Protein AF-A0A9P7C578-F1 (afdb_monomer_lite)

Radius of gyration: 14.8 Å; chains: 1; bounding box: 41×28×38 Å

Structure (mmCIF, N/CA/C/O backbone):
data_AF-A0A9P7C578-F1
#
_entry.id   AF-A0A9P7C578-F1
#
loop_
_atom_site.group_PDB
_atom_site.id
_atom_site.type_symbol
_atom_site.label_atom_id
_atom_site.label_alt_id
_atom_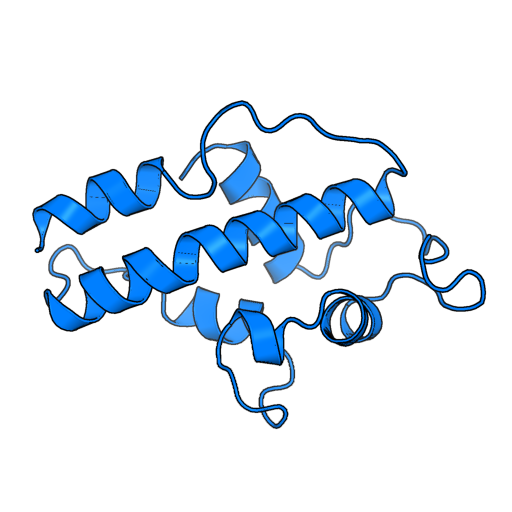site.label_comp_id
_atom_site.label_asym_id
_atom_site.label_entity_id
_atom_site.label_seq_id
_atom_site.pdbx_PDB_ins_code
_atom_site.Cartn_x
_atom_site.Cartn_y
_atom_site.Cartn_z
_atom_site.occupancy
_atom_site.B_iso_or_equiv
_atom_site.auth_seq_id
_atom_site.auth_comp_id
_atom_site.auth_asym_id
_atom_site.auth_atom_id
_atom_site.pdbx_PDB_model_num
ATOM 1 N N . MET A 1 1 ? 13.465 3.875 -0.159 1.00 87.81 1 MET A N 1
ATOM 2 C CA . MET A 1 1 ? 12.313 3.774 0.768 1.00 87.81 1 MET A CA 1
ATOM 3 C C . MET A 1 1 ? 12.656 4.468 2.085 1.00 87.81 1 MET A C 1
ATOM 5 O O . MET A 1 1 ? 13.807 4.376 2.504 1.00 87.81 1 MET A O 1
ATOM 9 N N . THR A 1 2 ? 11.723 5.194 2.709 1.00 90.44 2 THR A N 1
ATOM 10 C CA . THR A 1 2 ? 11.926 5.771 4.056 1.00 90.44 2 THR A CA 1
ATOM 11 C C . THR A 1 2 ? 11.831 4.700 5.149 1.00 90.44 2 THR A C 1
ATOM 13 O O . THR A 1 2 ? 11.443 3.558 4.888 1.00 90.44 2 THR A O 1
ATOM 16 N N . HIS A 1 3 ? 12.190 5.050 6.386 1.00 90.56 3 HIS A N 1
ATOM 17 C CA . HIS A 1 3 ? 12.067 4.138 7.523 1.00 90.56 3 HIS A CA 1
ATOM 18 C C . HIS A 1 3 ? 10.596 3.772 7.804 1.00 90.56 3 HIS A C 1
ATOM 20 O O . HIS A 1 3 ? 10.268 2.607 8.023 1.00 90.56 3 HIS A O 1
ATOM 26 N N . GLU A 1 4 ? 9.688 4.743 7.723 1.00 90.69 4 GLU A N 1
ATOM 27 C CA . GLU A 1 4 ? 8.254 4.571 7.972 1.00 90.69 4 GLU A CA 1
ATOM 28 C C . GLU A 1 4 ? 7.598 3.698 6.899 1.00 90.69 4 GLU A C 1
ATOM 30 O O . GLU A 1 4 ? 6.830 2.790 7.215 1.00 90.69 4 GLU A O 1
ATOM 35 N N . GLU A 1 5 ? 7.931 3.932 5.627 1.00 92.69 5 GLU A N 1
ATOM 36 C CA . GLU A 1 5 ? 7.478 3.097 4.510 1.00 92.69 5 GLU A CA 1
ATOM 37 C C . GLU A 1 5 ? 7.949 1.650 4.678 1.00 92.69 5 GLU A C 1
ATOM 39 O O . GLU A 1 5 ? 7.156 0.716 4.529 1.00 92.69 5 GLU A O 1
ATOM 44 N N . ARG A 1 6 ? 9.220 1.461 5.064 1.00 92.38 6 ARG A N 1
ATOM 45 C CA . ARG A 1 6 ? 9.786 0.137 5.341 1.00 92.38 6 ARG A CA 1
ATOM 46 C C . ARG A 1 6 ? 9.043 -0.552 6.478 1.00 92.38 6 ARG A C 1
ATOM 48 O O . ARG A 1 6 ? 8.651 -1.708 6.328 1.00 92.38 6 ARG A O 1
ATOM 55 N N . SER A 1 7 ? 8.820 0.156 7.584 1.00 92.00 7 SER A N 1
ATOM 56 C CA . SER A 1 7 ? 8.078 -0.350 8.741 1.00 92.00 7 SER A CA 1
ATOM 57 C C . SER A 1 7 ? 6.672 -0.805 8.348 1.00 92.00 7 SER A C 1
ATOM 59 O O . SER A 1 7 ? 6.269 -1.920 8.676 1.00 92.00 7 SER A O 1
ATOM 61 N N . ARG A 1 8 ? 5.938 0.001 7.571 1.00 92.94 8 ARG A N 1
ATOM 62 C CA . ARG A 1 8 ? 4.603 -0.363 7.070 1.00 92.94 8 ARG A CA 1
ATOM 63 C C . ARG A 1 8 ? 4.629 -1.610 6.184 1.00 92.94 8 ARG A C 1
ATOM 65 O O . ARG A 1 8 ? 3.799 -2.496 6.370 1.00 92.94 8 ARG A O 1
ATOM 72 N N . CYS A 1 9 ? 5.592 -1.718 5.267 1.00 93.31 9 CYS A N 1
ATOM 73 C CA . CYS A 1 9 ? 5.729 -2.893 4.401 1.00 93.31 9 CYS A CA 1
ATOM 74 C C . CYS A 1 9 ? 6.029 -4.171 5.198 1.00 93.31 9 CYS A C 1
ATOM 76 O O . CYS A 1 9 ? 5.455 -5.224 4.917 1.00 93.31 9 CYS A O 1
ATOM 78 N N . ILE A 1 10 ? 6.911 -4.085 6.198 1.00 91.44 10 ILE A N 1
ATOM 79 C CA . ILE A 1 10 ? 7.257 -5.218 7.067 1.00 91.44 10 ILE A CA 1
ATOM 80 C C . ILE A 1 10 ? 6.042 -5.640 7.896 1.00 91.44 10 ILE A C 1
ATOM 82 O O . ILE A 1 10 ? 5.681 -6.815 7.876 1.00 91.44 10 ILE A O 1
ATOM 86 N N . ARG A 1 11 ? 5.364 -4.691 8.557 1.00 91.12 11 ARG A N 1
ATOM 87 C CA . ARG A 1 11 ? 4.134 -4.960 9.320 1.00 91.12 11 ARG A CA 1
ATOM 88 C C . ARG A 1 11 ? 3.078 -5.641 8.452 1.00 91.12 11 ARG A C 1
ATOM 90 O O . ARG A 1 11 ? 2.547 -6.685 8.829 1.00 91.12 11 ARG A O 1
ATOM 97 N N . TRP A 1 12 ? 2.862 -5.127 7.238 1.00 92.25 12 TRP A N 1
ATOM 98 C CA . TRP A 1 12 ? 1.959 -5.755 6.279 1.00 92.25 12 TRP A CA 1
ATOM 99 C C . TRP A 1 12 ? 2.374 -7.187 5.935 1.00 92.25 12 TRP A C 1
ATOM 101 O O . TRP A 1 12 ? 1.517 -8.067 5.953 1.00 92.25 12 TRP A O 1
ATOM 111 N N . ARG A 1 13 ? 3.656 -7.457 5.649 1.00 91.31 13 ARG A N 1
ATOM 112 C CA . ARG A 1 13 ? 4.148 -8.815 5.334 1.00 91.31 13 ARG A CA 1
ATOM 113 C C . ARG A 1 13 ? 3.922 -9.792 6.488 1.00 91.31 13 ARG A C 1
ATOM 115 O O . ARG A 1 13 ? 3.454 -10.900 6.249 1.00 91.31 13 ARG A O 1
ATOM 122 N N . LEU A 1 14 ? 4.172 -9.362 7.721 1.00 88.06 14 LEU A N 1
ATOM 123 C CA . LEU A 1 14 ? 4.011 -10.189 8.922 1.00 88.06 14 LEU A CA 1
ATOM 124 C C . LEU A 1 14 ? 2.545 -10.408 9.332 1.00 88.06 14 LEU A C 1
ATOM 126 O O . LEU A 1 14 ? 2.266 -11.204 10.220 1.00 88.06 14 LEU A O 1
ATOM 130 N N . 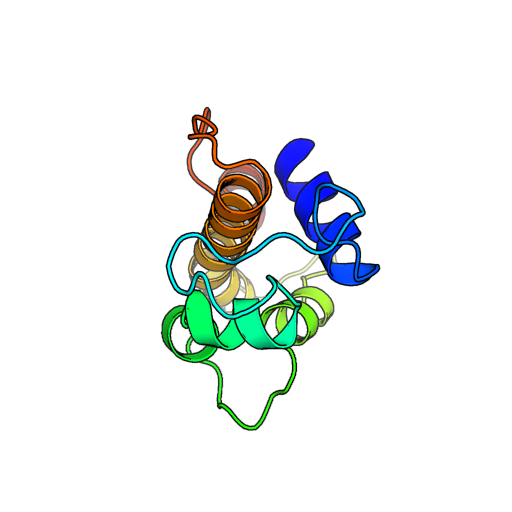GLY A 1 15 ? 1.590 -9.722 8.696 1.00 86.00 15 GLY A N 1
ATOM 131 C CA . GLY A 1 15 ? 0.182 -9.768 9.117 1.00 86.00 15 GLY A CA 1
ATOM 132 C C . GLY A 1 15 ? -0.107 -8.976 10.370 1.00 86.00 15 GLY A C 1
ATOM 133 O O . GLY A 1 15 ? -1.175 -9.126 10.954 1.00 86.00 15 GLY A O 1
ATOM 134 N N . TRP A 1 16 ? 0.814 -8.096 10.742 1.00 79.75 16 TRP A N 1
ATOM 135 C CA . TRP A 1 16 ? 0.640 -7.197 11.859 1.00 79.75 16 TRP A CA 1
ATOM 136 C C . TRP A 1 16 ? -0.115 -5.973 11.372 1.00 79.75 16 TRP A C 1
ATOM 138 O O . TRP A 1 16 ? 0.417 -5.127 10.650 1.00 79.75 16 TRP A O 1
ATOM 148 N N . LEU A 1 17 ? -1.377 -5.884 11.775 1.00 72.06 17 LEU A N 1
ATOM 149 C CA . LEU A 1 17 ? -2.085 -4.618 11.722 1.00 72.06 17 LEU A CA 1
ATOM 150 C C . LEU A 1 17 ? -1.550 -3.727 12.858 1.00 72.06 17 LEU A C 1
ATOM 152 O O . LEU A 1 17 ? -1.197 -4.249 13.920 1.00 72.06 17 LEU A O 1
ATOM 156 N N . PRO A 1 18 ? -1.419 -2.405 12.644 1.00 64.19 18 PRO A N 1
ATOM 157 C CA . PRO A 1 18 ? -0.977 -1.486 13.695 1.00 64.19 18 PRO A CA 1
ATOM 158 C C . PRO A 1 18 ? -1.788 -1.707 14.992 1.00 64.19 18 PRO A C 1
ATOM 160 O O . PRO A 1 18 ? -2.945 -2.074 14.932 1.00 64.19 18 PRO A O 1
ATOM 163 N N . GLY A 1 19 ? -1.243 -1.538 16.193 1.00 63.78 19 GLY A N 1
ATOM 164 C CA . GLY A 1 19 ? -2.079 -1.464 17.409 1.00 63.78 19 GLY A CA 1
ATOM 165 C C . GLY A 1 19 ? -2.590 -2.764 18.062 1.00 63.78 19 GLY A C 1
ATOM 166 O O . GLY A 1 19 ? -3.269 -2.644 19.076 1.00 63.78 19 GLY A O 1
ATOM 167 N N . GLY A 1 20 ? -2.249 -3.963 17.569 1.00 67.00 20 GLY A N 1
ATOM 168 C CA . GLY A 1 20 ? -2.340 -5.244 18.307 1.00 67.00 20 GLY A CA 1
ATOM 169 C C . GLY A 1 20 ? -3.746 -5.820 18.561 1.00 67.00 20 GLY A C 1
ATOM 170 O O . GLY A 1 20 ? -3.978 -6.991 18.273 1.00 67.00 20 GLY A O 1
ATOM 171 N N . ALA A 1 21 ? -4.685 -5.015 19.061 1.00 70.75 21 ALA A N 1
ATOM 172 C CA . ALA A 1 21 ? -6.078 -5.399 19.262 1.00 70.75 21 ALA A CA 1
ATOM 173 C C . ALA A 1 21 ? -6.914 -5.143 17.991 1.00 70.75 21 ALA A C 1
ATOM 175 O O . ALA A 1 21 ? -6.682 -4.146 17.294 1.00 70.75 21 ALA A O 1
ATOM 176 N N . PRO A 1 22 ? -7.909 -5.996 17.683 1.00 72.31 22 PRO A N 1
ATOM 177 C CA . PRO A 1 22 ? -8.895 -5.703 16.650 1.00 72.31 22 PRO A CA 1
ATOM 178 C C . PRO A 1 22 ? -9.628 -4.403 16.994 1.00 72.31 22 PRO A C 1
ATOM 180 O O . PRO A 1 22 ? -10.222 -4.285 18.062 1.00 72.31 22 PRO A O 1
ATOM 183 N N . LYS A 1 23 ? -9.567 -3.424 16.094 1.00 82.38 23 LYS A N 1
ATOM 184 C CA . LYS A 1 23 ? -10.283 -2.151 16.217 1.00 82.38 23 LYS A CA 1
ATOM 185 C C . LYS A 1 23 ? -11.378 -2.089 15.167 1.00 82.38 23 LYS A C 1
ATOM 187 O O . LYS A 1 23 ? -11.177 -2.578 14.054 1.00 82.38 23 LYS A O 1
ATOM 192 N N . SER A 1 24 ? -12.509 -1.475 15.492 1.00 88.38 24 SER A N 1
ATOM 193 C CA . SER A 1 24 ? -13.581 -1.246 14.523 1.00 88.38 24 SER A CA 1
ATOM 194 C C . SER A 1 24 ? -13.106 -0.339 13.392 1.00 88.38 24 SER A C 1
ATOM 196 O O . SER A 1 24 ? -12.443 0.671 13.622 1.00 88.38 24 SER A O 1
ATOM 198 N N . CYS A 1 25 ? -13.456 -0.660 12.153 1.00 90.00 25 CYS A N 1
ATOM 199 C CA . CYS A 1 25 ? -13.157 0.216 11.034 1.00 90.00 25 CYS A CA 1
ATOM 200 C C . CYS A 1 25 ? -13.913 1.552 11.200 1.00 90.00 25 CYS A C 1
ATOM 202 O O . CYS A 1 25 ? -15.132 1.521 11.370 1.00 90.00 25 CYS A O 1
ATOM 204 N N . PRO A 1 26 ? -13.246 2.718 11.082 1.00 88.25 26 PRO A N 1
ATOM 205 C CA . PRO A 1 26 ? -13.922 4.019 11.136 1.00 88.25 26 PRO A CA 1
ATOM 206 C C . PRO A 1 26 ? -15.041 4.171 10.095 1.00 88.25 26 PRO A C 1
ATOM 208 O O . PRO A 1 26 ? -16.041 4.830 10.354 1.00 88.25 26 PRO A O 1
ATOM 211 N N . TYR A 1 27 ? -14.880 3.548 8.923 1.00 89.50 27 TYR A N 1
ATOM 212 C CA . TYR A 1 27 ? -15.870 3.583 7.842 1.00 89.50 27 TYR A CA 1
ATOM 213 C C . TYR A 1 27 ? -16.963 2.517 7.985 1.00 89.50 27 TYR A C 1
ATOM 215 O O . TYR A 1 27 ? -18.037 2.656 7.409 1.00 89.50 27 TYR A O 1
ATOM 223 N N . HIS A 1 28 ? -16.703 1.455 8.750 1.00 89.25 28 HIS A N 1
ATOM 224 C CA . HIS A 1 28 ? -17.628 0.342 8.953 1.00 89.25 28 HIS A CA 1
ATOM 225 C C . HIS A 1 28 ? -17.603 -0.080 10.430 1.00 89.25 28 HIS A C 1
ATOM 227 O O . HIS A 1 28 ? -16.951 -1.072 10.762 1.00 89.25 28 HIS A O 1
ATOM 233 N N . PRO A 1 29 ? -18.308 0.638 11.323 1.00 85.31 29 PRO A N 1
ATOM 234 C CA . PRO A 1 29 ? -18.195 0.447 12.774 1.00 85.31 29 PRO A CA 1
ATOM 235 C C . PRO A 1 29 ? -18.489 -0.981 13.258 1.00 85.31 29 PRO A C 1
ATOM 237 O O . PRO A 1 29 ? -17.905 -1.439 14.239 1.00 85.31 29 PRO A O 1
ATOM 240 N N . ASN A 1 30 ? -19.343 -1.705 12.528 1.00 88.06 30 ASN A N 1
ATOM 241 C CA . ASN A 1 30 ? -19.729 -3.088 12.827 1.00 88.06 30 ASN A CA 1
ATOM 242 C C . ASN A 1 30 ? -18.678 -4.130 12.405 1.00 88.06 30 ASN A C 1
ATOM 244 O O . ASN A 1 30 ? -18.844 -5.314 12.683 1.00 88.06 30 ASN A O 1
ATOM 248 N N . ASN A 1 31 ? -17.612 -3.717 11.716 1.00 87.25 31 ASN A N 1
ATOM 249 C CA . ASN A 1 31 ? -16.572 -4.602 11.211 1.00 87.25 31 ASN A CA 1
ATOM 250 C C . ASN A 1 31 ? -15.223 -4.260 11.838 1.00 87.25 31 ASN A C 1
ATOM 252 O O . ASN A 1 31 ? -14.753 -3.126 11.761 1.00 87.25 31 ASN A O 1
ATOM 256 N N . ASN A 1 32 ? -14.543 -5.270 12.376 1.00 88.00 32 ASN A N 1
ATOM 257 C CA . ASN A 1 32 ? -13.156 -5.119 12.797 1.00 88.00 32 ASN A CA 1
ATOM 258 C C . ASN A 1 32 ? -12.241 -4.947 11.579 1.00 88.00 32 ASN A C 1
ATOM 260 O O . ASN A 1 32 ? -12.378 -5.641 10.563 1.00 88.00 32 ASN A O 1
ATOM 264 N N . LEU A 1 33 ? -11.263 -4.052 11.704 1.00 88.38 33 LEU A N 1
ATOM 265 C CA . LEU A 1 33 ? -10.208 -3.856 10.727 1.00 88.38 33 LEU A CA 1
ATOM 266 C C . LEU A 1 33 ? -9.325 -5.107 10.711 1.00 88.38 33 LEU A C 1
ATOM 268 O O . LEU A 1 33 ? -8.398 -5.259 11.496 1.00 88.38 33 LEU A O 1
ATOM 272 N N . SER A 1 34 ? -9.663 -6.039 9.826 1.00 89.00 34 SER A N 1
ATOM 273 C CA . SER A 1 34 ? -8.855 -7.204 9.468 1.00 89.00 34 SER A CA 1
ATOM 274 C C . SER A 1 34 ? -8.141 -6.953 8.142 1.00 89.00 34 SER A C 1
ATOM 276 O O . SER A 1 34 ? -8.498 -6.040 7.399 1.00 89.00 34 SER A O 1
ATOM 278 N N . ARG A 1 35 ? -7.164 -7.793 7.775 1.00 89.62 35 ARG A N 1
ATOM 279 C CA . ARG A 1 35 ? -6.492 -7.673 6.469 1.00 89.62 35 ARG A CA 1
ATOM 280 C C . ARG A 1 35 ? -7.485 -7.795 5.307 1.00 89.62 35 ARG A C 1
ATOM 282 O O . ARG A 1 35 ? -7.417 -7.014 4.365 1.00 89.62 35 ARG A O 1
ATOM 289 N N . ARG A 1 36 ? -8.422 -8.747 5.390 1.00 90.81 36 ARG A N 1
ATOM 290 C CA . ARG A 1 36 ? -9.461 -8.947 4.368 1.00 90.81 36 ARG A CA 1
ATOM 291 C C . ARG A 1 36 ? -10.374 -7.731 4.268 1.00 90.81 36 ARG A C 1
ATOM 293 O O . ARG A 1 36 ? -10.625 -7.255 3.169 1.00 90.81 36 ARG A O 1
ATOM 300 N N . HIS A 1 37 ? -10.802 -7.205 5.416 1.00 92.38 37 HIS A N 1
ATOM 301 C CA . HIS A 1 37 ? -11.611 -5.994 5.457 1.00 92.38 37 HIS A CA 1
ATOM 302 C C . HIS A 1 37 ? -10.850 -4.787 4.902 1.00 92.38 37 HIS A C 1
ATOM 304 O O . HIS A 1 37 ? -11.406 -4.038 4.115 1.00 92.38 37 HIS A O 1
ATOM 310 N N . ALA A 1 38 ? -9.571 -4.615 5.240 1.00 92.62 38 ALA A N 1
ATOM 311 C CA . ALA A 1 38 ? -8.752 -3.527 4.716 1.00 92.62 38 ALA A CA 1
ATOM 312 C C . ALA A 1 38 ? -8.657 -3.566 3.183 1.00 92.62 38 ALA A C 1
ATOM 314 O O . ALA A 1 38 ? -8.723 -2.516 2.548 1.00 92.62 38 ALA A O 1
ATOM 315 N N . ILE A 1 39 ? -8.533 -4.759 2.584 1.00 94.44 39 ILE A N 1
ATOM 316 C CA . ILE A 1 39 ? -8.457 -4.924 1.124 1.00 94.44 39 ILE A CA 1
ATOM 317 C C . ILE A 1 39 ? -9.706 -4.371 0.436 1.00 94.44 39 ILE A C 1
ATOM 319 O O . ILE A 1 39 ? -9.578 -3.588 -0.509 1.00 94.44 39 ILE A O 1
ATOM 323 N N . SER A 1 40 ? -10.895 -4.735 0.925 1.00 94.44 40 SER A N 1
ATOM 324 C CA . SER A 1 40 ? -12.159 -4.233 0.377 1.00 94.44 40 SER A CA 1
ATOM 325 C C . SER A 1 40 ? -12.403 -2.770 0.754 1.00 94.44 40 SER A C 1
ATOM 327 O O . SER A 1 40 ? -12.753 -1.962 -0.098 1.00 94.44 40 SER A O 1
ATOM 329 N N . CYS A 1 41 ? -12.157 -2.405 2.013 1.00 93.88 41 CYS A N 1
ATOM 330 C CA . CYS A 1 41 ? -12.425 -1.079 2.565 1.00 93.88 41 CYS A CA 1
ATOM 331 C C . CYS A 1 41 ? -11.583 0.022 1.906 1.00 93.88 41 CYS A C 1
ATOM 333 O O . CYS A 1 41 ? -12.087 1.115 1.675 1.00 93.88 41 CYS A O 1
ATOM 335 N N . LEU A 1 42 ? -10.315 -0.258 1.588 1.00 95.19 42 LEU A N 1
ATOM 336 C CA . LEU A 1 42 ? -9.421 0.676 0.891 1.00 95.19 42 LEU A CA 1
ATOM 337 C C . LEU A 1 42 ? -9.432 0.483 -0.632 1.00 95.19 42 LEU A C 1
ATOM 339 O O . LEU A 1 42 ? -8.628 1.099 -1.333 1.00 95.19 42 LEU A O 1
ATOM 343 N N . ASN A 1 43 ? -10.317 -0.380 -1.142 1.00 95.69 43 ASN A N 1
ATOM 344 C CA . ASN A 1 43 ? -10.470 -0.699 -2.559 1.00 95.69 43 ASN A CA 1
ATOM 345 C C . ASN A 1 43 ? -9.130 -1.020 -3.253 1.00 95.69 43 ASN A C 1
ATOM 347 O O . ASN A 1 43 ? -8.792 -0.480 -4.313 1.00 95.69 43 ASN A O 1
ATOM 351 N N . MET A 1 44 ? -8.321 -1.870 -2.610 1.00 97.06 44 MET A N 1
ATOM 352 C CA . MET A 1 44 ? -6.920 -2.076 -2.995 1.00 97.06 44 MET A CA 1
ATOM 353 C C . MET A 1 44 ? -6.776 -2.622 -4.419 1.00 97.06 44 MET A C 1
ATOM 355 O O . MET A 1 44 ? -5.866 -2.214 -5.134 1.00 97.06 44 MET A O 1
ATOM 359 N N . HIS A 1 45 ? -7.677 -3.511 -4.845 1.00 96.75 45 HIS A N 1
ATOM 360 C CA . HIS A 1 45 ? -7.663 -4.104 -6.185 1.00 96.75 45 HIS A CA 1
ATOM 361 C C . HIS A 1 45 ? -7.788 -3.054 -7.283 1.00 96.75 45 HIS A C 1
ATOM 363 O O . HIS A 1 45 ? -6.942 -2.991 -8.175 1.00 96.75 45 HIS A O 1
ATOM 369 N N . ARG A 1 46 ? -8.789 -2.173 -7.173 1.00 96.50 46 ARG A N 1
ATOM 370 C CA . ARG A 1 46 ? -9.003 -1.096 -8.142 1.00 96.50 46 ARG A CA 1
ATOM 371 C C . ARG A 1 46 ? -7.832 -0.123 -8.160 1.00 96.50 46 ARG A C 1
ATOM 373 O O . ARG A 1 46 ? -7.352 0.226 -9.231 1.00 96.50 46 ARG A O 1
ATOM 380 N N . ARG A 1 47 ? -7.351 0.294 -6.985 1.00 97.00 47 ARG A N 1
ATOM 381 C CA . ARG A 1 47 ? -6.242 1.257 -6.875 1.00 97.00 47 ARG A CA 1
ATOM 382 C C . ARG A 1 47 ? -4.936 0.713 -7.448 1.00 97.00 47 ARG A C 1
ATOM 384 O O . ARG A 1 47 ? -4.173 1.467 -8.036 1.00 97.00 47 ARG A O 1
ATOM 391 N N . LEU A 1 48 ? -4.682 -0.582 -7.279 1.00 95.50 48 LEU A N 1
ATOM 392 C CA . LEU A 1 48 ? -3.464 -1.242 -7.750 1.00 95.50 48 LEU A CA 1
ATOM 393 C C . LEU A 1 48 ? -3.594 -1.823 -9.168 1.00 95.50 48 LEU A C 1
ATOM 395 O O . LEU A 1 48 ? -2.628 -2.412 -9.653 1.00 95.50 48 LEU A O 1
ATOM 399 N N . CYS A 1 49 ? -4.754 -1.673 -9.820 1.00 94.19 49 CYS A N 1
ATOM 400 C CA . CYS A 1 49 ? -5.085 -2.307 -11.101 1.00 94.19 49 CYS A CA 1
ATOM 401 C C . CYS A 1 49 ? -4.834 -3.828 -11.081 1.00 94.19 49 CYS A C 1
ATOM 403 O O . CYS A 1 49 ? -4.187 -4.378 -11.972 1.00 94.19 49 CYS A O 1
ATOM 405 N N . MET A 1 50 ? -5.307 -4.499 -10.027 1.00 94.69 50 MET A N 1
ATOM 406 C CA . MET A 1 50 ? -5.094 -5.927 -9.780 1.00 94.69 50 MET A CA 1
ATOM 407 C C . MET A 1 50 ? -6.418 -6.702 -9.804 1.00 94.69 50 MET A C 1
ATOM 409 O O . MET A 1 50 ? -7.383 -6.245 -9.192 1.00 94.69 50 MET A O 1
ATOM 413 N N . PRO A 1 51 ? -6.469 -7.899 -10.419 1.00 95.56 51 PRO A N 1
ATOM 414 C CA . PRO A 1 51 ? -7.657 -8.754 -10.397 1.00 95.56 51 PRO A CA 1
ATOM 415 C C . PRO A 1 51 ? -8.111 -9.108 -8.975 1.00 95.56 51 PRO A C 1
ATOM 417 O O . PRO A 1 51 ? -7.275 -9.344 -8.099 1.00 95.56 51 PRO A O 1
ATOM 420 N N . GLU A 1 52 ? -9.424 -9.220 -8.756 1.00 93.94 52 GLU A N 1
ATOM 421 C CA . GLU A 1 52 ? -10.005 -9.631 -7.462 1.00 93.94 52 GLU A CA 1
ATOM 422 C C . GLU A 1 52 ? -9.634 -11.065 -7.058 1.00 93.94 52 GLU A C 1
ATOM 424 O O . GLU A 1 52 ? -9.571 -11.380 -5.873 1.00 93.94 52 GLU A O 1
ATOM 429 N N . ALA A 1 53 ? -9.283 -11.915 -8.030 1.00 94.62 53 ALA A N 1
ATOM 430 C CA . ALA A 1 53 ? -8.803 -13.275 -7.782 1.00 94.62 53 ALA A CA 1
ATOM 431 C C . ALA A 1 53 ? -7.509 -13.329 -6.940 1.00 94.62 53 ALA A C 1
ATOM 433 O O . ALA A 1 53 ? -7.198 -14.357 -6.337 1.00 94.62 53 ALA A O 1
ATOM 434 N N . ILE A 1 54 ? -6.736 -12.238 -6.875 1.00 94.44 54 ILE A N 1
ATOM 435 C CA . ILE A 1 54 ? -5.488 -12.182 -6.106 1.00 94.44 54 ILE A CA 1
ATOM 436 C C . ILE A 1 54 ? -5.792 -11.808 -4.654 1.00 94.44 54 ILE A C 1
ATOM 438 O O . ILE A 1 54 ? -5.863 -10.635 -4.312 1.00 94.44 54 ILE A O 1
ATOM 442 N N . ALA A 1 55 ? -5.877 -12.802 -3.769 1.00 91.62 55 ALA A N 1
ATOM 443 C CA . ALA A 1 55 ? -6.303 -12.624 -2.373 1.00 91.62 55 ALA A CA 1
ATOM 444 C C . ALA A 1 55 ? -5.558 -11.537 -1.562 1.00 91.62 55 ALA A C 1
ATOM 446 O O . ALA A 1 55 ? -6.089 -11.038 -0.573 1.00 91.62 55 ALA A O 1
ATOM 447 N N . GLY A 1 56 ? -4.324 -11.181 -1.934 1.00 93.31 56 GLY A N 1
ATOM 448 C CA . GLY A 1 56 ? -3.532 -10.149 -1.263 1.00 93.31 56 GLY A CA 1
ATOM 449 C C . GLY A 1 56 ? -2.770 -9.284 -2.265 1.00 93.31 56 GLY A C 1
ATOM 450 O O . GLY A 1 56 ? -1.591 -9.563 -2.497 1.00 93.31 56 GLY A O 1
ATOM 451 N N . PRO A 1 57 ? -3.382 -8.229 -2.836 1.00 95.50 57 PRO A N 1
ATOM 452 C CA . PRO A 1 57 ? -2.788 -7.476 -3.941 1.00 95.50 57 PRO A CA 1
ATOM 453 C C . PRO A 1 57 ? -1.471 -6.792 -3.546 1.00 95.50 57 PRO A C 1
ATOM 455 O O . PRO A 1 57 ? -0.497 -6.867 -4.290 1.00 95.50 57 PRO A O 1
ATOM 458 N N . ILE A 1 58 ? -1.382 -6.214 -2.340 1.00 95.75 58 ILE A N 1
ATOM 459 C CA . ILE A 1 58 ? -0.124 -5.635 -1.836 1.00 95.75 58 ILE A CA 1
ATOM 460 C C . ILE A 1 58 ? 0.941 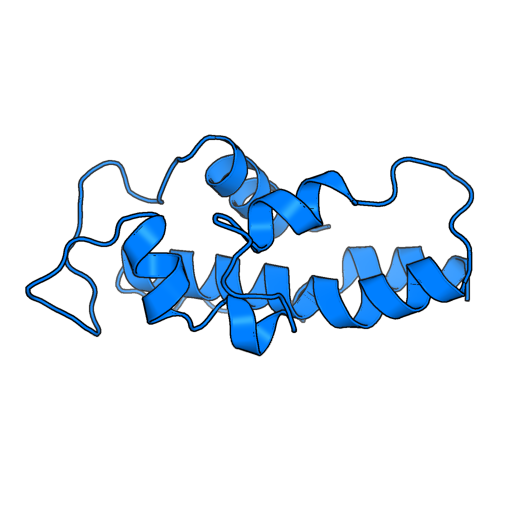-6.717 -1.647 1.00 95.75 58 ILE A C 1
ATOM 462 O O . ILE A 1 58 ? 2.070 -6.539 -2.090 1.00 95.75 58 ILE A O 1
ATOM 466 N N . SER A 1 59 ? 0.607 -7.843 -1.006 1.00 94.56 59 SER A N 1
ATOM 467 C CA . SER A 1 59 ? 1.578 -8.917 -0.749 1.00 94.56 59 SER A CA 1
ATOM 468 C C . SER A 1 59 ? 2.140 -9.490 -2.048 1.00 94.56 59 SER A C 1
ATOM 470 O O . SER A 1 59 ? 3.347 -9.697 -2.153 1.00 94.56 59 SER A O 1
ATOM 472 N N . PHE A 1 60 ? 1.272 -9.691 -3.043 1.00 94.62 60 PHE A N 1
ATOM 473 C CA . PHE A 1 60 ? 1.662 -10.132 -4.376 1.00 94.62 60 PHE A CA 1
ATOM 474 C C . PHE A 1 60 ? 2.653 -9.155 -5.013 1.00 94.62 60 PHE A C 1
ATOM 476 O O . PHE A 1 60 ? 3.736 -9.561 -5.426 1.00 94.62 60 PHE A O 1
ATOM 483 N N . LEU A 1 61 ? 2.329 -7.857 -5.028 1.00 94.19 61 LEU A N 1
ATOM 484 C CA . LEU A 1 61 ? 3.214 -6.844 -5.602 1.00 94.19 61 LEU A CA 1
ATOM 485 C C . LEU A 1 61 ? 4.538 -6.761 -4.847 1.00 94.19 61 LEU A C 1
ATOM 487 O O . LEU A 1 61 ? 5.588 -6.770 -5.474 1.00 94.19 61 LEU A O 1
ATOM 491 N N . LEU A 1 62 ? 4.523 -6.750 -3.513 1.00 92.56 62 LEU A N 1
ATOM 492 C CA . LEU A 1 62 ? 5.751 -6.676 -2.721 1.00 92.56 62 LEU A CA 1
ATOM 493 C C . LEU A 1 62 ? 6.716 -7.836 -3.008 1.00 92.56 62 LEU A C 1
ATOM 495 O O . LEU A 1 62 ? 7.921 -7.650 -2.858 1.00 92.56 62 LEU A O 1
ATOM 499 N N . ASN A 1 63 ? 6.223 -9.013 -3.401 1.00 91.69 63 ASN A N 1
ATOM 500 C CA . ASN A 1 63 ? 7.066 -10.144 -3.807 1.00 91.69 63 ASN A CA 1
ATOM 501 C C . ASN A 1 63 ? 7.699 -9.966 -5.193 1.00 91.69 63 ASN A C 1
ATOM 503 O O . ASN A 1 63 ? 8.697 -10.612 -5.487 1.00 91.69 63 ASN A O 1
ATOM 507 N N . MET A 1 64 ? 7.157 -9.064 -6.006 1.00 89.50 64 MET A N 1
ATOM 508 C CA . MET A 1 64 ? 7.669 -8.698 -7.326 1.00 89.50 64 MET A CA 1
ATOM 509 C C . MET A 1 64 ? 8.616 -7.490 -7.281 1.00 89.50 64 MET A C 1
ATOM 511 O O . MET A 1 64 ? 8.981 -6.964 -8.336 1.00 89.50 64 MET A O 1
ATOM 515 N N . LEU A 1 65 ? 8.964 -6.994 -6.083 1.00 86.75 65 LEU A N 1
ATOM 516 C CA . LEU A 1 65 ? 9.868 -5.854 -5.946 1.00 86.75 65 LEU A CA 1
ATOM 517 C C . LEU A 1 65 ? 11.200 -6.148 -6.649 1.00 86.75 65 LEU A C 1
ATOM 519 O O . LEU A 1 65 ? 11.713 -7.264 -6.525 1.00 86.75 65 LEU A O 1
ATOM 523 N N . PRO A 1 66 ? 11.792 -5.168 -7.351 1.00 80.81 66 PRO A N 1
ATOM 524 C CA . PRO A 1 66 ? 13.084 -5.371 -7.984 1.00 80.81 66 PRO A CA 1
ATOM 525 C C . PRO A 1 66 ? 14.142 -5.679 -6.919 1.00 80.81 66 PRO A C 1
ATOM 527 O O . PRO A 1 66 ? 14.381 -4.876 -6.019 1.00 80.81 66 PRO A O 1
ATOM 530 N N . THR A 1 67 ? 14.759 -6.857 -7.006 1.00 75.88 67 THR A N 1
ATOM 531 C CA . THR A 1 67 ? 15.837 -7.296 -6.100 1.00 75.88 67 THR A CA 1
ATOM 532 C C . THR A 1 67 ? 17.217 -7.235 -6.747 1.00 75.88 67 THR A C 1
ATOM 534 O O . THR A 1 67 ? 18.223 -7.431 -6.069 1.00 75.88 67 THR A O 1
ATOM 537 N N . ARG A 1 68 ? 17.279 -6.983 -8.060 1.00 70.31 68 ARG A N 1
ATOM 538 C CA . ARG A 1 68 ? 18.514 -6.971 -8.848 1.00 70.31 68 ARG A CA 1
ATOM 539 C C . ARG A 1 68 ? 18.976 -5.546 -9.130 1.00 70.31 68 ARG A C 1
ATOM 541 O O . ARG A 1 68 ? 18.169 -4.626 -9.215 1.00 70.31 68 ARG A O 1
ATOM 548 N N . THR A 1 69 ? 20.282 -5.404 -9.327 1.00 66.44 69 THR A N 1
ATOM 549 C CA . THR A 1 69 ? 20.954 -4.155 -9.712 1.00 66.44 69 THR A CA 1
ATOM 550 C C . THR A 1 69 ? 20.591 -3.679 -11.117 1.00 66.44 69 THR A C 1
ATOM 552 O O . THR A 1 69 ? 20.746 -2.500 -11.401 1.00 66.44 69 THR A O 1
ATOM 555 N N . PHE A 1 70 ? 20.085 -4.567 -11.980 1.00 70.81 70 PHE A N 1
ATOM 556 C CA . PHE A 1 70 ? 19.565 -4.216 -13.298 1.00 70.81 70 PHE A CA 1
ATOM 557 C C . PHE A 1 70 ? 18.049 -4.411 -13.333 1.00 70.81 70 PHE A C 1
ATOM 559 O O . PHE A 1 70 ? 17.552 -5.531 -13.170 1.00 70.81 70 PHE A O 1
ATOM 566 N N . VAL A 1 71 ? 17.321 -3.317 -13.544 1.00 79.44 71 VAL A N 1
ATOM 567 C CA . VAL A 1 71 ? 15.864 -3.303 -13.683 1.00 79.44 71 VAL A CA 1
ATOM 568 C C . VAL A 1 71 ? 15.547 -2.831 -15.100 1.00 79.44 71 VAL A C 1
ATOM 570 O O . VAL A 1 71 ? 15.908 -1.708 -15.434 1.00 79.44 71 VAL A O 1
ATOM 573 N N . PRO A 1 72 ? 14.888 -3.643 -15.946 1.00 84.62 72 PRO A N 1
ATOM 574 C CA . PRO A 1 72 ? 14.460 -3.182 -17.263 1.00 84.62 72 PRO A CA 1
ATOM 575 C C . PRO A 1 72 ? 13.577 -1.934 -17.143 1.00 84.62 72 PRO A C 1
ATOM 577 O O . PRO A 1 72 ? 12.715 -1.883 -16.262 1.00 84.62 72 PRO A O 1
ATOM 580 N N . SER A 1 73 ? 13.725 -0.965 -18.046 1.00 84.25 73 SER A N 1
ATOM 581 C CA . SER A 1 73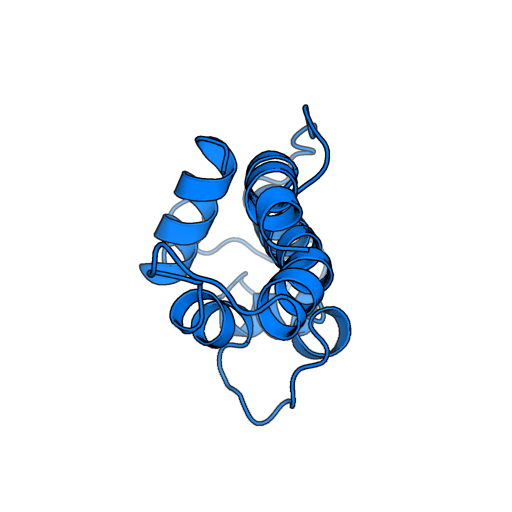 ? 13.009 0.320 -17.983 1.00 84.25 73 SER A CA 1
ATOM 582 C C . SER A 1 73 ? 11.483 0.151 -17.946 1.00 84.25 73 SER A C 1
ATOM 584 O O . SER A 1 73 ? 10.787 0.846 -17.215 1.00 84.25 73 SER A O 1
ATOM 586 N N . SER A 1 74 ? 10.935 -0.858 -18.632 1.00 86.25 74 SER A N 1
ATOM 587 C CA . SER A 1 74 ? 9.502 -1.195 -18.561 1.00 86.25 74 SER A CA 1
ATOM 588 C C . SER A 1 74 ? 9.044 -1.603 -17.152 1.00 86.25 74 SER A C 1
ATOM 590 O O . SER A 1 74 ? 7.953 -1.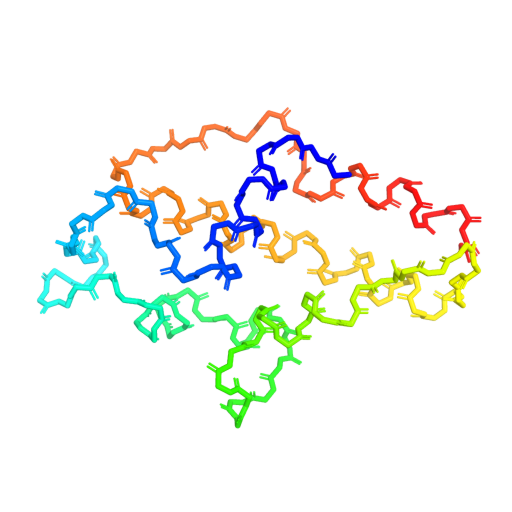235 -16.707 1.00 86.25 74 SER A O 1
ATOM 592 N N . ILE A 1 75 ? 9.890 -2.326 -16.417 1.00 87.19 75 ILE A N 1
ATOM 593 C CA . ILE A 1 75 ? 9.650 -2.710 -15.025 1.00 87.19 75 ILE A CA 1
ATOM 594 C C . ILE A 1 75 ? 9.815 -1.494 -14.109 1.00 87.19 75 ILE A C 1
ATOM 596 O O . ILE A 1 75 ? 8.980 -1.289 -13.227 1.00 87.19 75 ILE A O 1
ATOM 600 N N . ALA A 1 76 ? 10.832 -0.659 -14.338 1.00 88.38 76 ALA A N 1
ATOM 601 C CA . ALA A 1 76 ? 11.053 0.567 -13.573 1.00 88.38 76 ALA A CA 1
ATOM 602 C C . ALA A 1 76 ? 9.884 1.563 -13.712 1.00 88.38 76 ALA A C 1
ATOM 604 O O . ALA A 1 76 ? 9.398 2.092 -12.707 1.00 88.38 76 ALA A O 1
ATOM 605 N N . LEU A 1 77 ? 9.354 1.743 -14.926 1.00 88.75 77 LEU A N 1
ATOM 606 C CA . LEU A 1 77 ? 8.146 2.530 -15.199 1.00 88.75 77 LEU A CA 1
ATOM 607 C C . LEU A 1 77 ? 6.924 1.978 -14.460 1.00 88.75 77 LEU A C 1
ATOM 609 O O . LEU A 1 77 ? 6.261 2.713 -13.729 1.00 88.75 77 LEU A O 1
ATOM 613 N N . SER A 1 78 ? 6.655 0.674 -14.586 1.00 90.50 78 SER A N 1
ATOM 614 C CA . SER A 1 78 ? 5.539 0.019 -13.887 1.00 90.50 78 SER A CA 1
ATOM 615 C C . SER A 1 78 ? 5.607 0.242 -12.371 1.00 90.50 78 SER A C 1
ATOM 617 O O . SER A 1 78 ? 4.609 0.593 -11.732 1.00 90.50 78 SER A O 1
ATOM 619 N N . TRP A 1 79 ? 6.800 0.109 -11.785 1.00 91.62 79 TRP A N 1
ATOM 620 C CA . TRP A 1 79 ? 7.016 0.335 -10.359 1.00 91.62 79 TRP A CA 1
ATOM 621 C C . TRP A 1 79 ? 6.894 1.800 -9.948 1.00 91.62 79 TRP A C 1
ATOM 623 O O . TRP A 1 79 ? 6.367 2.072 -8.870 1.00 91.62 79 TRP A O 1
ATOM 633 N N . THR A 1 80 ? 7.286 2.738 -10.809 1.00 91.12 80 THR A N 1
ATOM 634 C CA . THR A 1 80 ? 7.101 4.177 -10.573 1.00 91.12 80 THR A CA 1
ATOM 635 C C . THR A 1 80 ? 5.620 4.543 -10.428 1.00 91.12 80 THR A C 1
ATOM 637 O O . THR A 1 80 ? 5.281 5.397 -9.613 1.00 91.12 80 THR A O 1
ATOM 640 N N . CYS A 1 81 ? 4.724 3.853 -11.142 1.00 90.06 81 CYS A N 1
ATOM 641 C CA . CYS A 1 81 ? 3.278 4.038 -11.001 1.00 90.06 81 CYS A CA 1
ATOM 642 C C . CYS A 1 81 ? 2.695 3.304 -9.782 1.00 90.06 81 CYS A C 1
ATOM 644 O O . CYS A 1 81 ? 1.876 3.860 -9.053 1.00 90.06 81 CYS A O 1
ATOM 646 N N . ARG A 1 82 ? 3.092 2.046 -9.546 1.00 93.25 82 ARG A N 1
ATOM 647 C CA . ARG A 1 82 ? 2.473 1.200 -8.506 1.00 93.25 82 ARG A CA 1
ATOM 648 C C . ARG A 1 82 ? 2.955 1.524 -7.096 1.00 93.25 82 ARG A C 1
ATOM 650 O O . ARG A 1 82 ? 2.184 1.416 -6.143 1.00 93.25 82 ARG A O 1
ATOM 657 N N . TRP A 1 83 ? 4.222 1.902 -6.939 1.00 94.81 83 TRP A N 1
ATOM 658 C CA . TRP A 1 83 ? 4.831 2.077 -5.623 1.00 94.81 83 TRP A CA 1
ATOM 659 C C . TRP A 1 83 ? 4.194 3.195 -4.778 1.00 94.81 83 TRP A C 1
ATOM 661 O O . TRP A 1 83 ? 3.851 2.918 -3.626 1.00 94.81 83 TRP A O 1
ATOM 671 N N . PRO A 1 84 ? 3.929 4.406 -5.312 1.00 95.50 84 PRO A N 1
ATOM 672 C CA . PRO A 1 84 ? 3.230 5.451 -4.560 1.00 95.50 84 PRO A CA 1
ATOM 673 C C . PRO A 1 84 ? 1.863 5.003 -4.051 1.00 95.50 84 PRO A C 1
ATOM 675 O O . PRO A 1 84 ? 1.486 5.317 -2.924 1.00 95.50 84 PRO A O 1
ATOM 678 N N . VAL A 1 85 ? 1.141 4.217 -4.856 1.00 96.56 85 VAL A N 1
ATOM 679 C CA . VAL A 1 85 ? -0.178 3.693 -4.494 1.00 96.56 85 VAL A CA 1
ATOM 680 C C . VAL A 1 85 ? -0.071 2.710 -3.330 1.00 96.56 85 VAL A C 1
ATOM 682 O O . VAL A 1 85 ? -0.839 2.818 -2.377 1.00 96.56 85 VAL A O 1
ATOM 685 N N . ILE A 1 86 ? 0.906 1.796 -3.356 1.00 96.38 86 ILE A N 1
ATOM 686 C CA . ILE A 1 86 ? 1.172 0.880 -2.234 1.00 96.38 86 ILE A CA 1
ATOM 687 C C . ILE A 1 86 ? 1.474 1.677 -0.960 1.00 96.38 86 ILE A C 1
ATOM 689 O O . ILE A 1 86 ? 0.881 1.417 0.089 1.00 96.38 86 ILE A O 1
ATOM 693 N N . CYS A 1 87 ? 2.368 2.664 -1.047 1.00 95.50 87 CYS A N 1
ATOM 694 C CA . CYS A 1 87 ? 2.739 3.505 0.087 1.00 95.50 87 CYS A CA 1
ATOM 695 C C . CYS A 1 87 ? 1.548 4.300 0.646 1.00 95.50 87 CYS A C 1
ATOM 697 O O . CYS A 1 87 ? 1.401 4.359 1.867 1.00 95.50 87 CYS A O 1
ATOM 699 N N . SER A 1 88 ? 0.689 4.848 -0.220 1.00 96.12 88 SER A N 1
ATOM 700 C CA . SER A 1 88 ? -0.541 5.557 0.165 1.00 96.12 88 SER A CA 1
ATOM 701 C C . SER A 1 88 ? -1.517 4.635 0.888 1.00 96.12 88 SER A C 1
ATOM 703 O O . SER A 1 88 ? -1.939 4.945 1.996 1.00 96.12 88 SER A O 1
ATOM 705 N N . ILE A 1 89 ? -1.815 3.459 0.323 1.00 96.12 89 ILE A N 1
ATOM 706 C CA . ILE A 1 89 ? -2.739 2.494 0.937 1.00 96.12 89 ILE A CA 1
ATOM 707 C C . ILE A 1 89 ? -2.244 2.076 2.326 1.00 96.12 89 ILE A C 1
ATOM 709 O O . ILE A 1 89 ? -3.012 2.045 3.286 1.00 96.12 89 ILE A O 1
ATOM 713 N N . LEU A 1 90 ? -0.953 1.752 2.452 1.00 94.75 90 LEU A N 1
ATOM 714 C CA . LEU A 1 90 ? -0.374 1.350 3.733 1.00 94.75 90 LEU A CA 1
ATOM 715 C C . LEU A 1 90 ? -0.345 2.494 4.753 1.00 94.75 90 LEU A C 1
ATOM 717 O O . LEU A 1 90 ? -0.392 2.240 5.954 1.00 94.75 90 LEU A O 1
ATOM 721 N N . HIS A 1 91 ? -0.237 3.737 4.291 1.00 94.06 91 HIS A N 1
ATOM 722 C CA . HIS A 1 91 ? -0.311 4.915 5.143 1.00 94.06 91 HIS A CA 1
ATOM 723 C C . HIS A 1 91 ? -1.740 5.176 5.636 1.00 94.06 91 HIS A C 1
ATOM 725 O O . HIS A 1 91 ? -1.933 5.362 6.833 1.00 94.06 91 HIS A O 1
ATOM 731 N N . GLU A 1 92 ? -2.735 5.106 4.751 1.00 94.25 92 GLU A N 1
ATOM 732 C CA . GLU A 1 92 ? -4.158 5.210 5.103 1.00 94.25 92 GLU A CA 1
ATOM 733 C C . GLU A 1 92 ? -4.573 4.106 6.081 1.00 94.25 92 GLU A C 1
ATOM 735 O O . GLU A 1 92 ? -5.268 4.366 7.058 1.00 94.25 92 GLU A O 1
ATOM 740 N N . LEU A 1 93 ? -4.085 2.877 5.888 1.00 92.62 93 LEU A N 1
ATOM 741 C CA . LEU A 1 93 ? -4.319 1.780 6.828 1.00 92.62 93 LEU A CA 1
ATOM 742 C C . LEU A 1 93 ? -3.806 2.099 8.244 1.00 92.62 93 LEU A C 1
ATOM 744 O O . LEU A 1 93 ? -4.454 1.757 9.231 1.00 92.62 93 LEU A O 1
ATOM 748 N N . ASP A 1 94 ? -2.648 2.753 8.339 1.00 90.12 94 ASP A N 1
ATOM 749 C CA . ASP A 1 94 ? -2.063 3.225 9.599 1.00 90.12 94 ASP A CA 1
ATOM 750 C C . ASP A 1 94 ? -2.999 4.256 10.260 1.00 90.12 94 ASP A C 1
ATOM 752 O O . ASP A 1 94 ? -3.322 4.138 11.441 1.00 90.12 94 ASP A O 1
ATOM 756 N N . GLN A 1 95 ? -3.515 5.212 9.483 1.00 90.12 95 GLN A N 1
ATOM 757 C CA . GLN A 1 95 ? -4.454 6.231 9.965 1.00 90.12 95 GLN A CA 1
ATOM 758 C C . GLN A 1 95 ? -5.765 5.614 10.475 1.00 90.12 95 GLN A C 1
ATOM 760 O O . GLN A 1 95 ? -6.217 5.957 11.569 1.00 90.12 95 GLN A O 1
ATOM 765 N N . LEU A 1 96 ? -6.340 4.656 9.736 1.00 89.19 96 LEU A N 1
ATOM 766 C CA . LEU A 1 96 ? -7.570 3.964 10.141 1.00 89.19 96 LEU A CA 1
ATOM 767 C C . LEU A 1 96 ? -7.416 3.232 11.469 1.00 89.19 96 LEU A C 1
ATOM 769 O O . LEU A 1 96 ? -8.336 3.218 12.280 1.00 89.19 96 LEU A O 1
ATOM 773 N N . GLN A 1 97 ? -6.252 2.637 11.698 1.00 85.25 97 GLN A N 1
ATOM 774 C CA . GLN A 1 97 ? -6.001 1.852 12.895 1.00 85.25 97 GLN A CA 1
ATOM 775 C C . GLN A 1 97 ? -5.631 2.710 14.109 1.00 85.25 97 GLN A C 1
ATOM 777 O O . GLN A 1 97 ? -5.830 2.301 15.258 1.00 85.25 97 GLN A O 1
ATOM 782 N N . HIS A 1 98 ? -5.075 3.899 13.888 1.00 84.44 98 HIS A N 1
ATOM 783 C CA . HIS A 1 98 ? -4.742 4.830 14.960 1.00 84.44 98 HIS A CA 1
ATOM 784 C C . HIS A 1 98 ? -5.852 5.846 15.249 1.00 84.44 98 HIS A C 1
ATOM 786 O O . HIS A 1 98 ? -5.785 6.489 16.291 1.00 84.44 98 HIS A O 1
ATOM 792 N N . TYR A 1 99 ? -6.881 5.941 14.398 1.00 85.19 99 TYR A N 1
ATOM 793 C CA . TYR A 1 99 ? -7.894 7.006 14.430 1.00 85.19 99 TYR A CA 1
ATOM 794 C C . TYR A 1 99 ? -7.264 8.405 14.447 1.00 85.19 99 TYR A C 1
ATOM 796 O O . TYR A 1 99 ? -7.776 9.330 15.073 1.00 85.19 99 TYR A O 1
ATOM 804 N N . THR A 1 100 ? -6.119 8.560 13.782 1.00 85.25 100 THR A N 1
ATOM 805 C CA . THR A 1 100 ? -5.370 9.815 13.747 1.00 85.25 100 THR A CA 1
ATOM 806 C C . THR A 1 100 ? -4.923 10.132 12.335 1.00 85.25 100 THR A C 1
ATOM 808 O O . THR A 1 100 ? -4.544 9.255 11.556 1.00 85.25 100 THR A O 1
ATOM 811 N N . ILE A 1 101 ? -4.937 11.424 12.010 1.00 85.12 101 ILE A N 1
ATOM 812 C CA . ILE A 1 101 ? -4.315 11.919 10.788 1.00 85.12 101 ILE A CA 1
ATOM 813 C C . ILE A 1 101 ? -2.811 11.909 11.025 1.00 85.12 101 ILE A C 1
ATOM 815 O O . ILE A 1 101 ? -2.275 12.692 11.808 1.00 85.12 101 ILE A O 1
ATOM 819 N N . ILE A 1 102 ? -2.128 10.996 10.347 1.00 85.19 102 ILE A N 1
ATOM 820 C CA . ILE A 1 102 ? -0.672 10.940 10.347 1.00 85.19 102 ILE A CA 1
ATOM 821 C C . ILE A 1 102 ? -0.208 11.827 9.190 1.00 85.19 102 ILE A C 1
ATOM 823 O O . ILE A 1 102 ? -0.508 11.491 8.044 1.00 85.19 102 ILE A O 1
ATOM 827 N N . PRO A 1 103 ? 0.496 12.942 9.440 1.00 85.00 103 PRO A N 1
ATOM 828 C CA . PRO A 1 103 ? 0.951 13.814 8.370 1.00 85.00 103 PRO A CA 1
ATOM 829 C C . PRO A 1 103 ? 1.998 13.119 7.497 1.00 85.00 103 PRO A C 1
ATOM 831 O O . PRO A 1 103 ? 2.893 12.414 7.976 1.00 85.00 103 PRO A O 1
ATOM 834 N N . CYS A 1 104 ? 1.898 13.356 6.193 1.00 80.50 104 CYS A N 1
ATOM 835 C CA . CYS A 1 104 ? 2.846 12.866 5.208 1.00 80.50 104 CYS A CA 1
ATOM 836 C C . CYS A 1 104 ? 3.954 13.912 5.002 1.00 80.50 104 CYS A C 1
ATOM 838 O O . CYS A 1 104 ? 3.704 14.992 4.476 1.00 80.50 104 CYS A O 1
ATOM 840 N N . LYS A 1 105 ? 5.180 13.612 5.453 1.00 80.25 105 LYS A N 1
ATOM 841 C CA . LYS A 1 105 ? 6.327 14.543 5.380 1.00 80.25 105 LYS A CA 1
ATOM 842 C C . LYS A 1 105 ? 6.952 14.643 3.983 1.00 80.25 105 LYS A C 1
ATOM 844 O O . LYS A 1 105 ? 7.664 15.596 3.698 1.00 80.25 105 LYS A O 1
ATOM 849 N N . THR A 1 106 ? 6.731 13.640 3.139 1.00 83.88 106 THR A N 1
ATOM 850 C CA . THR A 1 106 ? 7.309 13.512 1.794 1.00 83.88 106 THR A CA 1
ATOM 851 C C . THR A 1 106 ? 6.320 12.779 0.897 1.00 83.88 106 THR A C 1
ATOM 853 O O . THR A 1 106 ? 5.661 11.872 1.406 1.00 83.88 106 THR A O 1
ATOM 856 N N . PRO A 1 107 ? 6.258 13.059 -0.418 1.00 90.94 107 PRO A N 1
ATOM 857 C CA . PRO A 1 107 ? 5.424 12.289 -1.336 1.00 90.94 107 PRO A CA 1
ATOM 858 C C . PRO A 1 107 ? 5.639 10.775 -1.191 1.00 90.94 107 PRO A C 1
ATOM 860 O O . PRO A 1 107 ? 6.762 10.303 -0.987 1.00 90.94 107 PRO A O 1
ATOM 863 N N . HIS A 1 108 ? 4.552 10.010 -1.274 1.00 92.75 108 HIS A N 1
ATOM 864 C CA . HIS A 1 108 ? 4.582 8.566 -1.069 1.00 92.75 108 HIS A CA 1
ATOM 865 C C . HIS A 1 108 ? 5.500 7.867 -2.070 1.00 92.75 108 HIS A C 1
ATOM 867 O O . HIS A 1 108 ? 5.338 7.982 -3.282 1.00 92.75 108 HIS A O 1
ATOM 873 N N . GLY A 1 109 ? 6.450 7.098 -1.550 1.00 92.00 109 GLY A N 1
ATOM 874 C CA . GLY A 1 109 ? 7.340 6.270 -2.338 1.00 92.00 109 GLY A CA 1
ATOM 875 C C . GLY A 1 109 ? 8.502 7.006 -3.003 1.00 92.00 109 GLY A C 1
ATOM 876 O O . GLY A 1 109 ? 9.274 6.368 -3.724 1.00 92.00 109 GLY A O 1
ATOM 877 N N . GLN A 1 110 ? 8.669 8.303 -2.730 1.00 92.56 110 GLN A N 1
ATOM 878 C CA . GLN A 1 110 ? 9.608 9.189 -3.422 1.00 92.56 110 GLN A CA 1
ATOM 879 C C . GLN A 1 110 ? 11.028 8.613 -3.517 1.00 92.56 110 GLN A C 1
ATOM 881 O O . GLN A 1 110 ? 11.593 8.530 -4.603 1.00 92.56 110 GLN A O 1
ATOM 886 N N . LYS A 1 111 ? 11.574 8.104 -2.405 1.00 90.94 111 LYS A N 1
ATOM 887 C CA . LYS A 1 111 ? 12.938 7.548 -2.385 1.00 90.94 111 LYS A CA 1
ATOM 888 C C . LYS A 1 111 ? 13.127 6.337 -3.303 1.00 90.94 111 LYS A C 1
ATOM 890 O O . LYS A 1 111 ? 14.237 6.096 -3.756 1.00 90.94 111 LYS A O 1
ATOM 895 N N . LEU A 1 112 ? 12.099 5.499 -3.492 1.00 89.06 112 LEU A N 1
ATOM 896 C CA . LEU A 1 112 ? 12.217 4.366 -4.421 1.00 89.06 112 LEU A CA 1
ATOM 897 C C . LEU A 1 112 ? 12.074 4.844 -5.865 1.00 89.06 112 LEU A C 1
ATOM 899 O O . LEU A 1 112 ? 12.798 4.364 -6.724 1.00 89.06 112 LEU A O 1
ATOM 903 N N . ILE A 1 113 ? 11.183 5.805 -6.121 1.00 91.31 113 ILE A N 1
ATOM 904 C CA . ILE A 1 113 ? 11.013 6.399 -7.451 1.00 91.31 113 ILE A CA 1
ATOM 905 C C . ILE A 1 113 ? 12.314 7.049 -7.927 1.00 91.31 113 ILE A C 1
ATOM 907 O O . ILE A 1 113 ? 12.739 6.810 -9.050 1.00 91.31 113 ILE A O 1
ATOM 911 N N . GLU A 1 114 ? 12.969 7.840 -7.077 1.00 91.31 114 GLU A N 1
ATOM 912 C CA . GLU A 1 114 ? 14.253 8.482 -7.392 1.00 91.31 114 GLU A CA 1
ATOM 913 C C . GLU A 1 114 ? 15.341 7.464 -7.743 1.00 91.31 114 GLU A C 1
ATOM 915 O O . GLU A 1 114 ? 16.123 7.690 -8.662 1.00 91.31 114 GLU A O 1
ATOM 920 N N . TRP A 1 115 ? 15.361 6.322 -7.055 1.00 87.88 115 TRP A N 1
ATOM 921 C CA . TRP A 1 115 ? 16.258 5.220 -7.387 1.00 87.88 115 TRP A CA 1
ATOM 922 C C . TRP A 1 115 ? 15.884 4.551 -8.720 1.00 87.88 115 TRP A C 1
ATOM 924 O O . TRP A 1 115 ? 16.755 4.317 -9.550 1.00 87.88 115 TRP A O 1
ATOM 934 N N . LEU A 1 116 ? 14.593 4.301 -8.969 1.00 87.88 116 LEU A N 1
ATOM 935 C CA . LEU A 1 116 ? 14.110 3.677 -10.209 1.00 87.88 116 LEU A CA 1
ATOM 936 C C . LEU A 1 116 ? 14.358 4.534 -11.454 1.00 87.88 116 LEU A C 1
ATOM 938 O O . LEU A 1 116 ? 14.601 3.990 -12.527 1.00 87.88 116 LEU A O 1
ATOM 942 N N . ARG A 1 117 ? 14.329 5.863 -11.315 1.00 86.25 117 ARG A N 1
ATOM 943 C CA . ARG A 1 117 ? 14.608 6.808 -12.409 1.00 86.25 117 ARG A CA 1
ATOM 944 C C . ARG A 1 117 ? 16.009 6.671 -12.996 1.00 86.25 117 ARG A C 1
ATOM 946 O O . ARG A 1 117 ? 16.220 7.138 -14.101 1.00 86.25 117 ARG A O 1
ATOM 953 N N . GLN A 1 118 ? 16.939 6.028 -12.295 1.00 83.44 118 GLN A N 1
ATOM 954 C CA . GLN A 1 118 ? 18.284 5.756 -12.811 1.00 83.44 118 GLN A CA 1
ATOM 955 C C . GLN A 1 118 ? 18.289 4.675 -13.908 1.00 83.44 118 GLN A C 1
ATOM 957 O O . GLN A 1 118 ? 19.304 4.495 -14.573 1.00 83.44 118 GLN A O 1
ATOM 962 N N . PHE A 1 119 ? 17.178 3.949 -14.083 1.00 79.00 119 PHE A N 1
ATOM 963 C CA . PHE A 1 119 ? 17.029 2.849 -15.045 1.00 79.00 119 PHE A CA 1
ATOM 964 C C . PHE A 1 119 ? 16.017 3.141 -16.168 1.00 79.00 119 PHE A C 1
ATOM 966 O O . PHE A 1 119 ? 15.752 2.266 -16.999 1.00 79.00 119 PHE A O 1
ATOM 973 N N . ASN A 1 120 ? 15.426 4.339 -16.168 1.00 64.12 120 ASN A N 1
ATOM 974 C CA . ASN A 1 120 ? 14.594 4.857 -17.257 1.00 64.12 120 ASN A CA 1
ATOM 975 C C . ASN A 1 120 ? 15.436 5.691 -18.211 1.00 64.12 120 ASN A C 1
ATOM 977 O O . ASN A 1 120 ? 15.143 5.608 -19.421 1.00 64.12 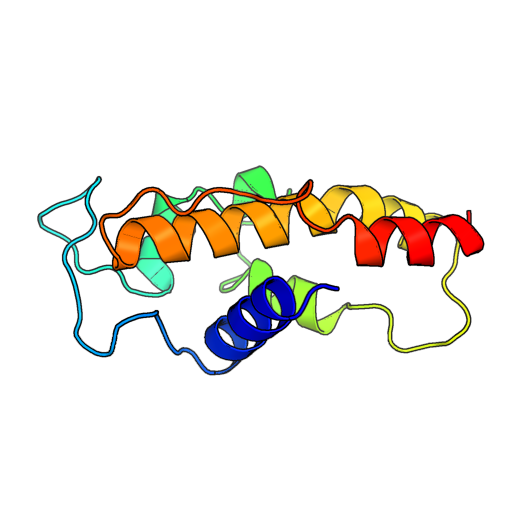120 ASN A O 1
#

pLDDT: mean 88.43, std 7.58, range [63.78, 97.06]

Secondary structure (DSSP, 8-state):
--HHHHHHHHHHHHT--TTSS--EETTEEEEE--HHHHHHHTTHHHHHT--TTSS-HHHHHHHTS--SS---HHHHHHHHHHHHHHHHHHHHHHHHHHTS----SS-TTHHHHHHHGGG-

Foldseek 3Di:
DDPVLVVLLVCVLVQHQPPPDFAAFPVGNVDTPGQQCLCVVLVLCVLQVHDPVPSHSLNVVVVVPDPDPADALVRLVSCLRRQLSSQVSSQVSNCRVVVDDDDDPDRGPVVVNVVSVVND

Organism: Rhizopus oryzae (NCBI:txid64495)

Sequence (120 aa):
MTHEERSRCIRWRLGWLPGGAPKSCPYHPNNNLSRRHAISCLNMHRRLCMPEAIAGPISFLLNMLPTRTFVPSSIALSWTCRWPVICSILHELDQLQHYTIIPCKTPHGQKLIEWLRQFN